Protein AF-A0A6P8EE65-F1 (afdb_monomer_lite)

Foldseek 3Di:
DDDDDPPVVVVVVVLVPCQLVNLVVVVVVPDVDPVSLVVVCVVVVCCPPRSRNNVSVVVVVVVVVVVVVVVVVVVPPVPVVDDDD

Organism: Punica granatum (NCBI:txid22663)

pLDDT: mean 81.56, std 18.61, range [40.03, 98.19]

Sequence (85 aa):
MARQLPKRQEAHLNLYRQGTVRDLVEASKIYTTLYNVLDRDVANRTVKTQGSHTRNLCRVRQGLDLIRALFEQFLSSKFLSVTTR

Structure (mmCIF, N/CA/C/O backbone):
data_AF-A0A6P8EE65-F1
#
_entry.id   AF-A0A6P8EE65-F1
#
loop_
_atom_site.group_PDB
_atom_site.id
_atom_site.type_symbol
_atom_site.label_atom_id
_atom_site.label_alt_id
_atom_site.label_comp_id
_atom_site.label_asym_id
_atom_site.label_entity_id
_atom_site.label_seq_id
_atom_site.pdbx_PDB_ins_code
_atom_site.Cartn_x
_atom_site.Cartn_y
_atom_site.Cartn_z
_atom_site.occupancy
_atom_site.B_iso_or_equiv
_atom_site.auth_seq_id
_atom_si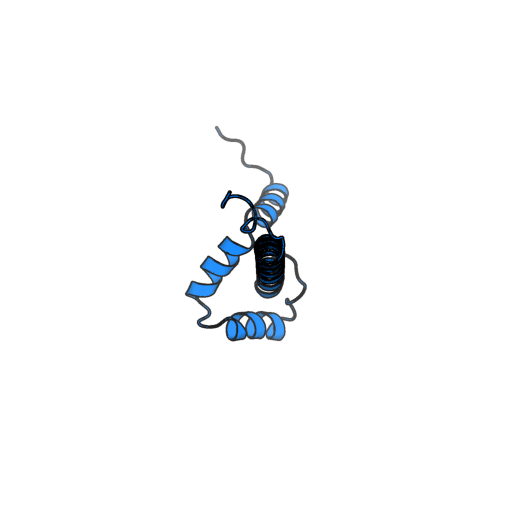te.auth_comp_id
_atom_site.auth_asym_id
_atom_site.auth_atom_id
_atom_site.pdbx_PDB_model_num
ATOM 1 N N . MET A 1 1 ? 32.823 20.953 5.333 1.00 40.03 1 MET A N 1
ATOM 2 C CA . MET A 1 1 ? 32.643 20.063 4.164 1.00 40.03 1 MET A CA 1
ATOM 3 C C . MET A 1 1 ? 31.954 18.788 4.628 1.00 40.03 1 MET A C 1
ATOM 5 O O . MET A 1 1 ? 32.487 18.118 5.505 1.00 40.03 1 MET A O 1
ATOM 9 N N . ALA A 1 2 ? 30.745 18.499 4.142 1.00 42.56 2 ALA A N 1
ATOM 10 C CA . ALA A 1 2 ? 30.013 17.294 4.533 1.00 42.56 2 ALA A CA 1
ATOM 11 C C . ALA A 1 2 ? 30.651 16.065 3.865 1.00 42.56 2 ALA A C 1
ATOM 13 O O . ALA A 1 2 ? 30.802 16.034 2.646 1.00 42.56 2 ALA A O 1
ATOM 14 N N . ARG A 1 3 ? 31.061 15.072 4.664 1.00 55.91 3 ARG A N 1
ATOM 15 C CA . ARG A 1 3 ? 31.577 13.792 4.159 1.00 55.91 3 ARG A CA 1
ATOM 16 C C . ARG A 1 3 ? 30.447 13.067 3.421 1.00 55.91 3 ARG A C 1
ATOM 18 O O . ARG A 1 3 ? 29.456 12.709 4.051 1.00 55.91 3 ARG A O 1
ATOM 25 N N . GLN A 1 4 ? 30.593 12.867 2.110 1.00 64.31 4 GLN A N 1
ATOM 26 C CA . GLN A 1 4 ? 29.721 11.966 1.353 1.00 64.31 4 GLN A CA 1
ATOM 27 C C . GLN A 1 4 ? 29.915 10.538 1.872 1.00 64.31 4 GLN A C 1
ATOM 29 O O . GLN A 1 4 ? 31.047 10.072 2.021 1.00 64.31 4 GLN A O 1
ATOM 34 N N . LEU A 1 5 ? 28.808 9.867 2.190 1.00 58.78 5 LEU A N 1
ATOM 35 C CA . LEU A 1 5 ? 28.825 8.478 2.634 1.00 58.78 5 LEU A CA 1
ATOM 36 C C . LEU A 1 5 ? 29.145 7.561 1.442 1.00 58.78 5 LEU A C 1
ATOM 38 O O . LEU A 1 5 ? 28.786 7.864 0.304 1.00 58.78 5 LEU A O 1
ATOM 42 N N . PRO A 1 6 ? 29.816 6.420 1.665 1.00 71.00 6 PRO A N 1
ATOM 43 C CA . PRO A 1 6 ? 30.104 5.479 0.592 1.00 71.00 6 PRO A CA 1
ATOM 44 C C . PRO A 1 6 ? 28.797 4.983 -0.043 1.00 71.00 6 PRO A C 1
ATOM 46 O O . PRO A 1 6 ? 27.863 4.605 0.663 1.00 71.00 6 PRO A O 1
ATOM 49 N N . LYS A 1 7 ? 28.749 4.920 -1.383 1.00 59.50 7 LYS A N 1
ATOM 50 C CA . LYS A 1 7 ? 27.548 4.601 -2.193 1.00 59.50 7 LYS A CA 1
ATOM 51 C C . LYS A 1 7 ? 26.749 3.372 -1.717 1.00 59.50 7 LYS A C 1
ATOM 53 O O . LYS A 1 7 ? 25.538 3.308 -1.903 1.00 59.50 7 LYS A O 1
ATOM 58 N N . ARG A 1 8 ? 27.406 2.395 -1.077 1.00 55.09 8 ARG A N 1
ATOM 59 C CA . ARG A 1 8 ? 26.763 1.207 -0.480 1.00 55.09 8 ARG A CA 1
ATOM 60 C C . ARG A 1 8 ? 25.948 1.521 0.785 1.00 55.09 8 ARG A C 1
ATOM 62 O O . ARG A 1 8 ? 24.879 0.947 0.966 1.00 55.09 8 ARG A O 1
ATOM 69 N N . GLN A 1 9 ? 26.413 2.440 1.632 1.00 57.31 9 GLN A N 1
ATOM 70 C CA . GLN A 1 9 ? 25.659 2.924 2.796 1.00 57.31 9 GLN A CA 1
ATOM 71 C C . GLN A 1 9 ? 24.509 3.841 2.377 1.00 57.31 9 GLN A C 1
ATOM 73 O O . GLN A 1 9 ? 23.431 3.750 2.957 1.00 57.31 9 GLN A O 1
ATOM 78 N N . GLU A 1 10 ? 24.686 4.643 1.325 1.00 52.47 10 GLU A N 1
ATOM 79 C CA . GLU A 1 10 ? 23.593 5.439 0.755 1.00 52.47 10 GLU A CA 1
ATOM 80 C C . GLU A 1 10 ? 22.490 4.561 0.147 1.00 52.47 10 GLU A C 1
ATOM 82 O O . GLU A 1 10 ? 21.313 4.846 0.344 1.00 52.47 10 GLU A O 1
ATOM 87 N N . ALA A 1 11 ? 22.837 3.457 -0.527 1.00 58.50 11 ALA A N 1
ATOM 88 C CA . ALA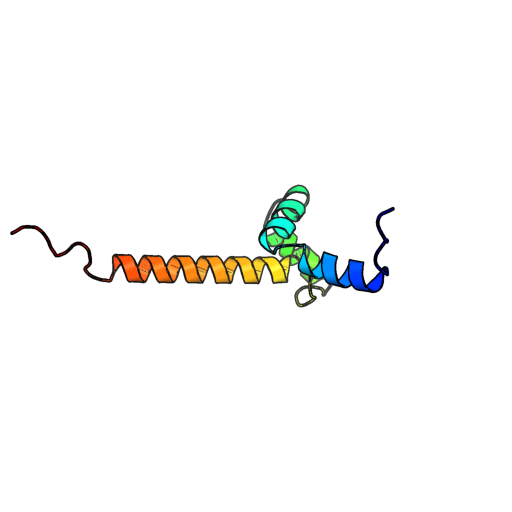 A 1 11 ? 21.855 2.500 -1.043 1.00 58.50 11 ALA A CA 1
ATOM 89 C C . ALA A 1 11 ? 21.047 1.835 0.085 1.00 58.50 11 ALA A C 1
ATOM 91 O O . ALA A 1 11 ? 19.820 1.798 0.022 1.00 58.50 11 ALA A O 1
ATOM 92 N N . HIS A 1 12 ? 21.720 1.371 1.143 1.00 55.97 12 HIS A N 1
ATOM 93 C CA . HIS A 1 12 ? 21.067 0.796 2.323 1.00 55.97 12 HIS A CA 1
ATOM 94 C C . HIS A 1 12 ? 20.152 1.813 3.025 1.00 55.97 12 HIS A C 1
ATOM 96 O O . HIS A 1 12 ? 19.033 1.486 3.420 1.00 55.97 12 HIS A O 1
ATOM 102 N N . LEU A 1 13 ? 20.595 3.069 3.121 1.00 54.94 13 LEU A N 1
ATOM 103 C CA . LEU A 1 13 ? 19.815 4.137 3.732 1.00 54.94 13 LEU A CA 1
ATOM 104 C C . LEU A 1 13 ? 18.632 4.557 2.850 1.00 54.94 13 LEU A C 1
ATOM 106 O O . LEU A 1 13 ? 17.554 4.779 3.381 1.00 54.94 13 LEU A O 1
ATOM 110 N N . ASN A 1 14 ? 18.776 4.594 1.524 1.00 54.72 14 ASN A N 1
ATOM 111 C CA . ASN A 1 14 ? 17.682 4.892 0.592 1.00 54.72 14 ASN A CA 1
ATOM 112 C C . ASN A 1 14 ? 16.630 3.768 0.538 1.00 54.72 14 ASN A C 1
ATOM 114 O O . ASN A 1 14 ? 15.438 4.070 0.494 1.00 54.72 14 ASN A O 1
ATOM 118 N N . LEU A 1 15 ? 17.048 2.502 0.661 1.00 53.56 15 LEU A N 1
ATOM 119 C CA . LEU A 1 15 ? 16.163 1.345 0.876 1.00 53.56 15 LEU A CA 1
ATOM 120 C C . LEU A 1 15 ? 15.404 1.418 2.213 1.00 53.56 15 LEU A C 1
ATOM 122 O O . LEU A 1 15 ? 14.293 0.903 2.314 1.00 53.56 15 LEU A O 1
ATOM 126 N N . TYR A 1 16 ? 15.987 2.059 3.230 1.00 51.78 16 TYR A N 1
ATOM 127 C CA . TYR A 1 16 ? 15.353 2.304 4.530 1.00 51.78 16 TYR A CA 1
ATOM 128 C C . TYR A 1 16 ? 14.479 3.578 4.543 1.00 51.78 16 TYR A C 1
ATOM 130 O O . TYR A 1 16 ? 13.552 3.685 5.342 1.00 51.78 16 TYR A O 1
ATOM 138 N N . ARG A 1 17 ? 14.731 4.543 3.641 1.00 49.59 17 ARG A N 1
ATOM 139 C CA . ARG A 1 17 ? 14.073 5.869 3.613 1.00 49.59 17 ARG A CA 1
ATOM 140 C C . ARG A 1 17 ? 12.831 5.969 2.730 1.00 49.59 17 ARG A C 1
ATOM 142 O O . ARG A 1 17 ? 12.109 6.966 2.813 1.00 49.59 17 ARG A O 1
ATOM 149 N N . GLN A 1 18 ? 12.574 4.993 1.867 1.00 57.41 18 GLN A N 1
ATOM 150 C CA . GLN A 1 18 ? 11.308 4.910 1.140 1.00 57.41 18 GLN A CA 1
ATOM 151 C C . GLN A 1 18 ? 10.271 4.244 2.047 1.00 57.41 18 GLN A C 1
ATOM 153 O O . GLN A 1 18 ? 10.057 3.036 2.015 1.00 57.41 18 GLN A O 1
ATOM 158 N N . GLY A 1 19 ? 9.660 5.050 2.921 1.00 65.50 19 GLY A N 1
ATOM 159 C CA . GLY A 1 19 ? 8.514 4.610 3.713 1.00 65.50 19 GLY A CA 1
ATOM 160 C C . GLY A 1 19 ? 7.425 4.046 2.798 1.00 65.50 19 GLY A C 1
ATOM 161 O O . GLY A 1 19 ? 7.161 4.607 1.735 1.00 65.50 19 GLY A O 1
ATOM 162 N N . THR A 1 20 ? 6.797 2.946 3.216 1.00 81.50 20 THR A N 1
ATOM 163 C CA . THR A 1 20 ? 5.840 2.164 2.411 1.00 81.50 20 THR A CA 1
ATOM 164 C C . THR A 1 20 ? 4.732 3.017 1.792 1.00 81.50 20 THR A C 1
ATOM 166 O O . THR A 1 20 ? 4.381 2.808 0.640 1.00 81.50 20 THR A O 1
ATOM 169 N N . VAL A 1 21 ? 4.214 4.013 2.519 1.00 90.94 21 VAL A N 1
ATOM 170 C CA . VAL A 1 21 ? 3.182 4.938 2.016 1.00 90.94 21 VAL A CA 1
ATOM 171 C C . VAL A 1 21 ? 3.756 5.941 1.016 1.00 90.94 21 VAL A C 1
ATOM 173 O O . VAL A 1 21 ? 3.142 6.206 -0.009 1.00 90.94 21 VAL A O 1
ATOM 176 N N . ARG A 1 22 ? 4.948 6.485 1.284 1.00 90.81 22 ARG A N 1
ATOM 177 C CA . ARG A 1 22 ? 5.590 7.473 0.406 1.00 90.81 22 ARG A CA 1
ATOM 178 C C . ARG A 1 22 ? 5.912 6.882 -0.964 1.00 90.81 22 ARG A C 1
ATOM 180 O O . ARG A 1 22 ? 5.735 7.561 -1.965 1.00 90.81 22 ARG A O 1
ATOM 187 N N . ASP A 1 23 ? 6.358 5.630 -0.999 1.00 91.12 23 ASP A N 1
ATOM 188 C CA . ASP A 1 23 ? 6.572 4.901 -2.250 1.00 91.12 23 ASP A CA 1
ATOM 189 C C . ASP A 1 23 ? 5.277 4.784 -3.071 1.00 91.12 23 ASP A C 1
ATOM 191 O O . ASP A 1 23 ? 5.256 5.114 -4.254 1.00 91.12 23 ASP A O 1
ATOM 195 N N . LEU A 1 24 ? 4.164 4.422 -2.427 1.00 93.00 24 LEU A N 1
ATOM 196 C CA . LEU A 1 24 ? 2.866 4.313 -3.099 1.00 93.00 24 LEU A CA 1
ATOM 197 C C . LEU A 1 24 ? 2.313 5.670 -3.565 1.00 93.00 24 LEU A C 1
ATOM 199 O O . LEU A 1 24 ? 1.639 5.724 -4.590 1.00 93.00 24 LEU A O 1
ATOM 203 N N . VAL A 1 25 ? 2.618 6.763 -2.856 1.00 94.69 25 VAL A N 1
ATOM 204 C CA . VAL A 1 25 ? 2.286 8.135 -3.289 1.00 94.69 25 VAL A CA 1
ATOM 205 C C . VAL A 1 25 ? 3.048 8.527 -4.556 1.00 94.69 25 VAL A C 1
ATOM 207 O O . VAL A 1 25 ? 2.513 9.236 -5.401 1.00 94.69 25 VAL A O 1
ATOM 210 N N . GLU A 1 26 ? 4.293 8.084 -4.718 1.00 93.19 26 GLU A N 1
ATOM 211 C CA . GLU A 1 26 ? 5.016 8.302 -5.974 1.00 93.19 26 GLU A CA 1
ATOM 212 C C . GLU A 1 26 ? 4.480 7.395 -7.087 1.00 93.19 26 GLU A C 1
ATOM 214 O O . GLU A 1 26 ? 4.279 7.851 -8.212 1.00 93.19 26 GLU A O 1
ATOM 219 N N . ALA A 1 27 ? 4.163 6.139 -6.767 1.00 93.25 27 ALA A N 1
ATOM 220 C CA . ALA A 1 27 ? 3.581 5.195 -7.714 1.00 93.25 27 ALA A CA 1
ATOM 221 C C . ALA A 1 27 ? 2.217 5.668 -8.257 1.00 93.25 27 ALA A C 1
ATOM 223 O O . ALA A 1 27 ? 1.937 5.480 -9.442 1.00 93.25 27 ALA A O 1
ATOM 224 N N . SER A 1 28 ? 1.387 6.329 -7.441 1.00 95.56 28 SER A N 1
ATOM 225 C CA . SER A 1 28 ? 0.057 6.808 -7.855 1.00 95.56 28 SER A CA 1
ATOM 226 C C . SER A 1 28 ? 0.090 7.907 -8.921 1.00 95.56 28 SER A C 1
ATOM 228 O O . SER A 1 28 ? -0.907 8.129 -9.604 1.00 95.56 28 SER A O 1
ATOM 230 N N . LYS A 1 29 ? 1.236 8.571 -9.116 1.00 96.81 29 LYS A N 1
ATOM 231 C CA . LYS A 1 29 ? 1.430 9.540 -10.207 1.00 96.81 29 LYS A CA 1
ATOM 232 C C . LYS A 1 29 ? 1.524 8.867 -11.579 1.00 96.81 29 LYS A C 1
ATOM 234 O O . LYS A 1 29 ? 1.350 9.532 -12.593 1.00 96.81 29 LYS A O 1
ATOM 239 N N . ILE A 1 30 ? 1.843 7.572 -11.606 1.00 96.50 30 ILE A N 1
ATOM 240 C CA . ILE A 1 30 ? 2.085 6.785 -12.822 1.00 96.50 30 ILE A CA 1
ATOM 241 C C . ILE A 1 30 ? 0.971 5.753 -13.023 1.00 96.50 30 ILE A C 1
ATOM 243 O O . ILE A 1 30 ? 0.498 5.559 -14.140 1.00 96.50 30 ILE A O 1
ATOM 247 N N . TYR A 1 31 ? 0.551 5.084 -11.947 1.00 96.31 31 TYR A N 1
ATOM 248 C CA . TYR A 1 31 ? -0.447 4.020 -11.979 1.00 96.31 31 TYR A CA 1
ATOM 249 C C . TYR A 1 31 ? -1.789 4.529 -11.459 1.00 96.31 31 TYR A C 1
ATOM 251 O O . TYR A 1 31 ? -1.919 4.921 -10.302 1.00 96.31 31 TYR A O 1
ATOM 259 N N . THR A 1 32 ? -2.807 4.472 -12.313 1.00 95.62 32 THR A N 1
ATOM 260 C CA . THR A 1 32 ? -4.163 4.959 -12.023 1.00 95.62 32 THR A CA 1
ATOM 261 C C . THR A 1 32 ? -4.938 4.085 -11.045 1.00 95.62 32 THR A C 1
ATOM 263 O O . THR A 1 32 ? -5.832 4.580 -10.364 1.00 95.62 32 THR A O 1
ATOM 266 N N . THR A 1 33 ? -4.624 2.790 -10.959 1.00 97.31 33 THR A N 1
ATOM 267 C CA . THR A 1 33 ? -5.289 1.867 -10.033 1.00 97.31 33 THR A CA 1
ATOM 268 C C . THR A 1 33 ? -4.284 0.977 -9.313 1.00 97.31 33 THR A C 1
ATOM 270 O O . THR A 1 33 ? -3.171 0.748 -9.790 1.00 97.31 33 THR A O 1
ATOM 273 N N . LEU A 1 34 ? -4.700 0.408 -8.179 1.00 96.25 34 LEU A N 1
ATOM 274 C CA . LEU A 1 34 ? -3.907 -0.605 -7.480 1.00 96.25 34 LEU A CA 1
ATOM 275 C C . LEU A 1 34 ? -3.672 -1.853 -8.343 1.00 96.25 34 LEU A C 1
ATOM 277 O O . LEU A 1 34 ? -2.614 -2.461 -8.227 1.00 96.25 34 LEU A O 1
ATOM 281 N N . TYR A 1 35 ? -4.601 -2.208 -9.238 1.00 97.12 35 TYR A N 1
ATOM 282 C CA . TYR A 1 35 ? -4.403 -3.320 -10.173 1.00 97.12 35 TYR A CA 1
ATOM 283 C C . TYR A 1 35 ? -3.221 -3.055 -11.106 1.00 97.12 35 TYR A C 1
ATOM 285 O O . TYR A 1 35 ? -2.353 -3.909 -11.231 1.00 97.12 35 TYR A O 1
ATOM 293 N N . ASN A 1 36 ? -3.093 -1.837 -11.646 1.00 96.81 36 ASN A N 1
ATOM 294 C CA . ASN A 1 36 ? -1.950 -1.468 -12.489 1.00 96.81 36 ASN A CA 1
ATOM 295 C C . ASN A 1 36 ? -0.606 -1.585 -11.747 1.00 96.81 36 ASN A C 1
ATOM 297 O O . ASN A 1 36 ? 0.400 -1.966 -12.347 1.00 96.81 36 ASN A O 1
ATOM 301 N N . VAL A 1 37 ? -0.584 -1.271 -10.446 1.00 94.75 37 VAL A N 1
ATOM 302 C CA . VAL A 1 37 ? 0.603 -1.444 -9.593 1.00 94.75 37 VAL A CA 1
ATOM 303 C C . VAL A 1 37 ? 0.973 -2.926 -9.467 1.00 94.75 37 VAL A C 1
ATOM 305 O O . VAL A 1 37 ? 2.144 -3.284 -9.601 1.00 94.75 37 VAL A O 1
ATOM 308 N N . LEU A 1 38 ? -0.021 -3.790 -9.243 1.00 96.25 38 LEU A N 1
ATOM 309 C CA . LEU A 1 38 ? 0.174 -5.238 -9.140 1.00 96.25 38 LEU A CA 1
ATOM 310 C C . LEU A 1 38 ? 0.633 -5.837 -10.473 1.00 96.25 38 LEU A C 1
ATOM 312 O O . LEU A 1 38 ? 1.629 -6.558 -10.507 1.00 96.25 38 LEU A O 1
ATOM 316 N N . ASP A 1 39 ? -0.045 -5.498 -11.570 1.00 97.56 39 ASP A N 1
ATOM 317 C CA . ASP A 1 39 ? 0.250 -6.010 -12.909 1.00 97.56 39 ASP A CA 1
ATOM 318 C C . ASP A 1 39 ? 1.691 -5.702 -13.316 1.00 97.56 39 ASP A C 1
ATOM 320 O O . ASP A 1 39 ? 2.388 -6.562 -13.859 1.00 97.56 39 ASP A O 1
ATOM 324 N N . ARG A 1 40 ? 2.183 -4.501 -12.983 1.00 95.44 40 ARG A N 1
ATOM 325 C CA . ARG A 1 40 ? 3.575 -4.114 -13.227 1.00 95.44 40 ARG A CA 1
ATOM 326 C C . ARG A 1 40 ? 4.561 -5.045 -12.526 1.00 95.44 40 ARG A C 1
ATOM 328 O O . ARG A 1 40 ? 5.532 -5.483 -13.143 1.00 95.44 40 ARG A O 1
ATOM 335 N N . ASP A 1 41 ? 4.361 -5.309 -11.240 1.00 95.81 41 ASP A N 1
ATOM 336 C CA . ASP A 1 41 ? 5.277 -6.147 -10.464 1.00 95.81 41 ASP A CA 1
ATOM 337 C C . ASP A 1 41 ? 5.146 -7.634 -10.813 1.00 95.81 41 ASP A C 1
ATOM 339 O O . ASP A 1 41 ? 6.133 -8.371 -10.750 1.00 95.81 41 ASP A O 1
ATOM 343 N N . VAL A 1 42 ? 3.954 -8.086 -11.210 1.00 97.50 42 VAL A N 1
ATOM 344 C CA . VAL A 1 42 ? 3.723 -9.444 -11.723 1.00 97.50 42 VAL A CA 1
ATOM 345 C C . VAL A 1 42 ? 4.462 -9.637 -13.044 1.00 97.50 42 VAL A C 1
ATOM 347 O O . VAL A 1 42 ? 5.245 -10.581 -13.164 1.00 97.50 42 VAL A O 1
ATOM 350 N N . ALA A 1 43 ? 4.289 -8.715 -13.997 1.00 97.31 43 ALA A N 1
ATOM 351 C CA . ALA A 1 43 ? 4.962 -8.757 -15.294 1.00 97.31 43 ALA A CA 1
ATOM 352 C C . ALA A 1 43 ? 6.493 -8.773 -15.148 1.00 97.31 43 ALA A C 1
ATOM 354 O O . ALA A 1 43 ? 7.179 -9.509 -15.855 1.00 97.31 43 ALA A O 1
ATOM 355 N N . ASN A 1 44 ? 7.027 -8.028 -14.174 1.00 96.38 44 ASN A N 1
ATOM 356 C CA . ASN A 1 44 ? 8.465 -7.962 -13.903 1.00 96.38 44 ASN A CA 1
ATOM 357 C C . ASN A 1 44 ? 8.977 -9.045 -12.939 1.00 96.38 44 ASN A C 1
ATOM 359 O O . ASN A 1 44 ? 10.175 -9.096 -12.665 1.00 96.38 44 ASN A O 1
ATOM 363 N N . ARG A 1 45 ? 8.102 -9.914 -12.411 1.00 96.81 45 ARG A N 1
ATOM 364 C CA . ARG A 1 45 ? 8.430 -10.928 -11.389 1.00 96.81 45 ARG A CA 1
ATOM 365 C C . ARG A 1 45 ? 9.074 -10.331 -10.123 1.00 96.81 45 ARG A C 1
ATOM 367 O O . ARG A 1 45 ? 9.868 -10.989 -9.454 1.00 96.81 45 ARG A O 1
ATOM 374 N N . THR A 1 46 ? 8.705 -9.100 -9.764 1.00 95.00 46 THR A N 1
ATOM 375 C CA . THR A 1 46 ? 9.251 -8.331 -8.629 1.00 95.00 46 THR A CA 1
ATOM 376 C C . THR A 1 46 ? 8.341 -8.293 -7.404 1.00 95.00 46 THR A C 1
ATOM 378 O O . THR A 1 46 ? 8.735 -7.733 -6.388 1.00 95.00 46 THR A O 1
ATOM 381 N N . VAL A 1 47 ? 7.166 -8.932 -7.444 1.00 94.25 47 VAL A N 1
ATOM 382 C CA . VAL A 1 47 ? 6.133 -8.922 -6.380 1.00 94.25 47 VAL A CA 1
ATOM 383 C C . VAL A 1 47 ? 6.678 -9.080 -4.951 1.00 94.25 47 VAL A C 1
ATOM 385 O O . VAL A 1 47 ? 6.196 -8.435 -4.022 1.00 94.25 47 VAL A O 1
ATOM 388 N N . LYS A 1 48 ? 7.664 -9.964 -4.745 1.00 90.38 48 LYS A N 1
ATOM 389 C CA . LYS A 1 48 ? 8.236 -10.260 -3.416 1.00 90.38 48 LYS A CA 1
ATOM 390 C C . LYS A 1 48 ? 9.522 -9.484 -3.119 1.00 90.38 48 LYS A C 1
ATOM 392 O O . LYS A 1 48 ? 10.012 -9.528 -1.990 1.00 90.38 48 LYS A O 1
ATOM 397 N N . THR A 1 49 ? 10.066 -8.781 -4.109 1.00 90.25 49 THR A N 1
ATOM 398 C CA . THR A 1 49 ? 11.336 -8.062 -4.013 1.00 90.25 49 THR A CA 1
ATOM 399 C C . THR A 1 49 ? 11.219 -6.910 -3.021 1.00 90.25 49 THR A C 1
ATOM 401 O O . THR A 1 49 ? 10.181 -6.247 -2.914 1.00 90.25 49 THR A O 1
ATOM 404 N N . GLN A 1 50 ? 12.289 -6.668 -2.264 1.00 84.38 50 GLN A N 1
ATOM 405 C CA . GLN A 1 50 ? 12.370 -5.516 -1.374 1.00 84.38 50 GLN A CA 1
ATOM 406 C C . GLN A 1 50 ? 12.245 -4.218 -2.182 1.00 84.38 50 GLN A C 1
ATOM 408 O O . GLN A 1 50 ? 12.924 -4.048 -3.187 1.00 84.38 50 GLN A O 1
ATOM 413 N N . GLY A 1 51 ? 11.370 -3.317 -1.733 1.00 82.81 51 GLY A N 1
ATOM 414 C CA . GLY A 1 51 ? 11.100 -2.054 -2.422 1.00 82.81 51 GLY A CA 1
ATOM 415 C C . GLY A 1 51 ? 10.089 -2.148 -3.568 1.00 82.81 51 GLY A C 1
ATOM 416 O O . GLY A 1 51 ? 9.758 -1.115 -4.128 1.00 82.81 51 GLY A O 1
ATOM 417 N N . SER A 1 52 ? 9.564 -3.335 -3.902 1.00 92.44 52 SER A N 1
ATOM 418 C CA . SER A 1 52 ? 8.454 -3.427 -4.861 1.00 92.44 52 SER A CA 1
ATOM 419 C C . SER A 1 52 ? 7.191 -2.756 -4.323 1.00 92.44 52 SER A C 1
ATOM 421 O O . SER A 1 52 ? 6.878 -2.835 -3.124 1.00 92.44 52 SER A O 1
ATOM 423 N N . HIS A 1 53 ? 6.437 -2.138 -5.229 1.00 94.12 53 HIS A N 1
ATOM 424 C CA . HIS A 1 53 ? 5.205 -1.439 -4.887 1.00 94.12 53 HIS A CA 1
ATOM 425 C C . HIS A 1 53 ? 4.158 -2.409 -4.336 1.00 94.12 53 HIS A C 1
ATOM 427 O O . HIS A 1 53 ? 3.483 -2.103 -3.357 1.00 94.12 53 HIS A O 1
ATOM 433 N N . THR A 1 54 ? 4.087 -3.628 -4.872 1.00 95.38 54 THR A N 1
ATOM 434 C CA . THR A 1 54 ? 3.198 -4.687 -4.379 1.00 95.38 54 THR A CA 1
ATOM 435 C C . THR A 1 54 ? 3.514 -5.070 -2.938 1.00 95.38 54 THR A C 1
ATOM 437 O O . THR A 1 54 ? 2.611 -5.182 -2.106 1.00 95.38 54 THR A O 1
ATOM 440 N N . ARG A 1 55 ? 4.797 -5.225 -2.587 1.00 93.94 55 ARG A N 1
ATOM 441 C CA . ARG A 1 55 ? 5.192 -5.528 -1.206 1.00 93.94 55 ARG A CA 1
ATOM 442 C C . ARG A 1 55 ? 4.867 -4.374 -0.259 1.00 93.94 55 ARG A C 1
ATOM 444 O O . ARG A 1 55 ? 4.450 -4.621 0.875 1.00 93.94 55 ARG A O 1
ATOM 451 N N . ASN A 1 56 ? 5.031 -3.132 -0.707 1.00 93.38 56 ASN A N 1
ATOM 452 C CA . ASN A 1 56 ? 4.660 -1.951 0.069 1.00 93.38 56 ASN A CA 1
ATOM 453 C C . ASN A 1 56 ? 3.139 -1.841 0.246 1.00 93.38 56 ASN A C 1
ATOM 455 O O . ASN A 1 56 ?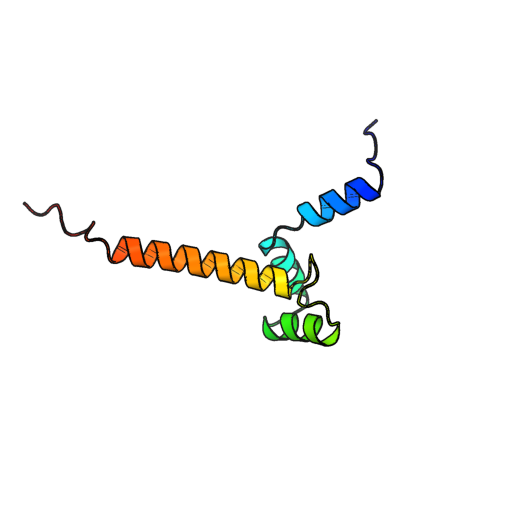 2.681 -1.583 1.360 1.00 93.38 56 ASN A O 1
ATOM 459 N N . LEU A 1 57 ? 2.358 -2.152 -0.791 1.00 94.81 57 LEU A N 1
ATOM 460 C CA . LEU A 1 57 ? 0.898 -2.198 -0.738 1.00 94.81 57 LEU A CA 1
ATOM 461 C C . LEU A 1 57 ? 0.394 -3.253 0.253 1.00 94.81 57 LEU A C 1
ATOM 463 O O . LEU A 1 57 ? -0.468 -2.955 1.077 1.00 94.81 57 LEU A O 1
ATOM 467 N N . CYS A 1 58 ? 0.981 -4.454 0.251 1.00 94.50 58 CYS A N 1
ATOM 468 C CA . CYS A 1 58 ? 0.664 -5.494 1.234 1.00 94.50 58 CYS A CA 1
ATOM 469 C C . CYS A 1 58 ? 0.907 -5.027 2.677 1.00 94.50 58 CYS A C 1
ATOM 471 O O . CYS A 1 58 ? 0.089 -5.299 3.552 1.00 94.50 58 CYS A O 1
ATOM 473 N N . ARG A 1 59 ? 1.999 -4.294 2.928 1.00 93.75 59 ARG A N 1
ATOM 474 C CA . ARG A 1 59 ? 2.300 -3.731 4.256 1.00 93.75 59 ARG A CA 1
ATOM 475 C C . ARG A 1 59 ? 1.310 -2.642 4.663 1.00 93.75 59 ARG A C 1
ATOM 477 O O . ARG A 1 59 ? 0.912 -2.595 5.822 1.00 93.75 59 ARG A O 1
ATOM 484 N N . VAL A 1 60 ? 0.900 -1.784 3.727 1.00 94.31 60 VAL A N 1
ATOM 485 C CA . VAL A 1 60 ? -0.133 -0.770 3.989 1.00 94.31 60 VAL A CA 1
ATOM 486 C C . VAL A 1 60 ? -1.470 -1.431 4.306 1.00 94.31 60 VAL A C 1
ATOM 488 O O . VAL A 1 60 ? -2.088 -1.068 5.301 1.00 94.31 60 VAL A O 1
ATOM 491 N N . ARG A 1 61 ? -1.873 -2.456 3.544 1.00 95.75 61 ARG A N 1
ATOM 492 C CA . ARG A 1 61 ? -3.091 -3.228 3.828 1.00 95.75 61 ARG A CA 1
ATOM 493 C C . ARG A 1 61 ? -3.064 -3.832 5.233 1.00 95.75 61 ARG A C 1
ATOM 495 O O . ARG A 1 61 ? -3.999 -3.615 5.986 1.00 95.75 61 ARG A O 1
ATOM 502 N N . GLN A 1 62 ? -1.965 -4.483 5.619 1.00 95.75 62 GLN A N 1
ATOM 503 C CA . GLN A 1 62 ? -1.804 -5.043 6.970 1.00 95.75 62 GLN A CA 1
ATOM 50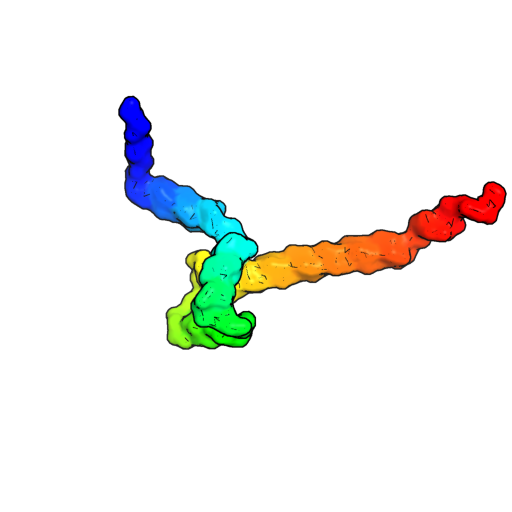4 C C . GLN A 1 62 ? -1.935 -3.985 8.077 1.00 95.75 62 GLN A C 1
ATOM 506 O O . GLN A 1 62 ? -2.545 -4.248 9.109 1.00 95.75 62 GLN A O 1
ATOM 511 N N . GLY A 1 63 ? -1.380 -2.786 7.874 1.00 94.94 63 GLY A N 1
ATOM 512 C CA . GLY A 1 63 ? -1.539 -1.679 8.820 1.00 94.94 63 GLY A CA 1
ATOM 513 C C . GLY A 1 63 ? -2.990 -1.204 8.933 1.00 94.94 63 GLY A C 1
ATOM 514 O O . GLY A 1 63 ? -3.477 -0.986 10.039 1.00 94.94 63 GLY A O 1
ATOM 515 N N . LEU A 1 64 ? -3.695 -1.088 7.804 1.00 96.88 64 LEU A N 1
ATOM 516 C CA . LEU A 1 64 ? -5.117 -0.731 7.780 1.00 96.88 64 LEU A CA 1
ATOM 517 C C . LEU A 1 64 ? -5.989 -1.806 8.441 1.00 96.88 64 LEU A C 1
ATOM 519 O O . LEU A 1 64 ? -6.890 -1.458 9.199 1.00 96.88 64 LEU A O 1
ATOM 523 N N . ASP A 1 65 ? -5.688 -3.086 8.215 1.00 98.19 65 ASP A N 1
ATOM 524 C CA . ASP A 1 65 ? -6.380 -4.213 8.851 1.00 98.19 65 ASP A CA 1
ATOM 525 C C . ASP A 1 65 ? -6.192 -4.189 10.376 1.00 98.19 65 ASP A C 1
ATOM 527 O O . ASP A 1 65 ? -7.149 -4.382 11.124 1.00 98.19 65 ASP A O 1
ATOM 531 N N . LEU A 1 66 ? -4.979 -3.878 10.853 1.00 97.38 66 LEU A N 1
ATOM 532 C CA . LEU A 1 66 ? -4.713 -3.708 12.282 1.00 97.38 66 LEU A CA 1
ATOM 533 C C . LEU A 1 66 ? -5.506 -2.533 12.867 1.00 97.38 66 LEU A C 1
ATOM 535 O O . LEU A 1 66 ? -6.151 -2.686 13.902 1.00 97.38 66 LEU A O 1
ATOM 539 N N . ILE A 1 67 ? -5.472 -1.368 12.214 1.00 97.12 67 ILE A N 1
ATOM 540 C CA . ILE A 1 67 ? -6.224 -0.186 12.655 1.00 97.12 67 ILE A CA 1
ATOM 541 C C . ILE A 1 67 ? -7.717 -0.518 12.728 1.00 97.12 67 ILE A C 1
ATOM 543 O O . ILE A 1 67 ? -8.358 -0.249 13.742 1.00 97.12 67 ILE A O 1
ATOM 547 N N . ARG A 1 68 ? -8.257 -1.163 11.691 1.00 97.06 68 ARG A N 1
ATOM 548 C CA . ARG A 1 68 ? -9.646 -1.621 11.652 1.00 97.06 68 ARG A CA 1
ATOM 549 C C . ARG A 1 68 ? -9.975 -2.530 12.837 1.00 97.06 68 ARG 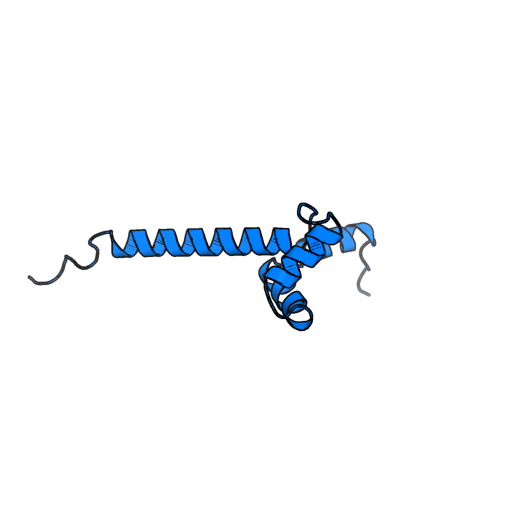A C 1
ATOM 551 O O . ARG A 1 68 ? -10.940 -2.254 13.542 1.00 97.06 68 ARG A O 1
ATOM 558 N N . ALA A 1 69 ? -9.156 -3.548 13.097 1.00 96.75 69 ALA A N 1
ATOM 559 C CA . ALA A 1 69 ? -9.368 -4.474 14.208 1.00 96.75 69 ALA A CA 1
ATOM 560 C C . ALA A 1 69 ? -9.328 -3.775 15.579 1.00 96.75 69 ALA A C 1
ATOM 562 O O . ALA A 1 69 ? -10.110 -4.112 16.467 1.00 96.75 69 ALA A O 1
ATOM 563 N N . LEU A 1 70 ? -8.449 -2.782 15.759 1.00 96.31 70 LEU A N 1
ATOM 564 C CA . LEU A 1 70 ? -8.396 -1.984 16.987 1.00 96.31 70 LEU A CA 1
ATOM 565 C C . LEU A 1 70 ? -9.684 -1.180 17.184 1.00 96.31 70 LEU A C 1
ATOM 567 O O . LEU A 1 70 ? -10.259 -1.210 18.269 1.00 96.31 70 LEU A O 1
ATOM 571 N N . PHE A 1 71 ? -10.172 -0.504 16.142 1.00 95.62 71 PHE A N 1
ATOM 572 C CA . PHE A 1 71 ? -11.436 0.234 16.216 1.00 95.62 71 PHE A CA 1
ATOM 573 C C . PHE A 1 71 ? -12.633 -0.687 16.469 1.00 95.62 71 PHE A C 1
ATOM 575 O O . PHE A 1 71 ? -13.477 -0.366 17.302 1.00 95.62 71 PHE A O 1
ATOM 582 N N . GLU A 1 72 ? -12.688 -1.848 15.818 1.00 94.75 72 GLU A N 1
ATOM 583 C CA . GLU A 1 72 ? -13.732 -2.849 16.061 1.00 94.75 72 GLU A CA 1
ATOM 584 C C . GLU A 1 72 ? -13.723 -3.327 17.524 1.00 94.75 72 GLU A C 1
ATOM 586 O O . GLU A 1 72 ? -14.785 -3.418 18.145 1.00 94.75 72 GLU A O 1
ATOM 591 N N . GLN A 1 73 ? -12.545 -3.547 18.120 1.00 92.19 73 GLN A N 1
ATOM 592 C CA . GLN A 1 73 ? -12.419 -3.881 19.543 1.00 92.19 73 GLN A CA 1
ATOM 593 C C . GLN A 1 73 ? -12.835 -2.730 20.464 1.00 92.19 73 GLN A C 1
ATOM 595 O O . GLN A 1 73 ? -13.555 -2.969 21.434 1.00 92.19 73 GLN A O 1
ATOM 600 N N . PHE A 1 74 ? -12.430 -1.490 20.170 1.00 90.94 74 PHE A N 1
ATOM 601 C CA . PHE A 1 74 ? -12.830 -0.323 20.962 1.00 90.94 74 PHE A CA 1
ATOM 602 C C . PHE A 1 74 ? -14.346 -0.112 20.958 1.00 90.94 74 PHE A C 1
ATOM 604 O O . PHE A 1 74 ? -14.910 0.189 22.005 1.00 90.94 74 PHE A O 1
ATOM 611 N N . LEU A 1 75 ? -15.002 -0.294 19.808 1.00 88.88 75 LEU A N 1
ATOM 612 C CA . LEU A 1 75 ? -16.455 -0.158 19.674 1.00 88.88 75 LEU A CA 1
ATOM 613 C C . LEU A 1 75 ? -17.222 -1.328 20.309 1.00 88.88 75 LEU A C 1
ATOM 615 O O . LEU A 1 75 ? -18.318 -1.131 20.829 1.00 88.88 75 LEU A O 1
ATOM 619 N N . SER A 1 76 ? -16.659 -2.539 20.271 1.00 84.62 76 SER A N 1
ATOM 620 C CA . SER A 1 76 ? -17.279 -3.740 20.856 1.00 84.62 76 SER A CA 1
ATOM 621 C C . SER A 1 76 ? -17.099 -3.817 22.374 1.00 84.62 76 SER A C 1
ATOM 623 O O . SER A 1 76 ? -17.947 -4.361 23.085 1.00 84.62 76 SER A O 1
ATOM 625 N N . SER A 1 77 ? -15.994 -3.274 22.891 1.00 74.69 77 SER A N 1
ATOM 626 C CA . SER A 1 77 ? -15.787 -3.098 24.323 1.00 74.69 77 SER A CA 1
ATOM 627 C C . SER A 1 77 ? -16.765 -2.033 24.815 1.00 74.69 77 SER A C 1
ATOM 629 O O . SER A 1 77 ? -16.799 -0.928 24.288 1.00 74.69 77 SER A O 1
ATOM 631 N N . LYS A 1 78 ? -17.602 -2.366 25.803 1.00 61.47 78 LYS A N 1
ATOM 632 C CA . LYS A 1 78 ? -18.715 -1.551 26.333 1.00 61.47 78 LYS A CA 1
ATOM 633 C C . LYS A 1 78 ? -18.283 -0.248 27.042 1.00 61.47 78 LYS A C 1
ATOM 635 O O . LYS A 1 78 ? -18.836 0.097 28.089 1.00 61.47 78 LYS A O 1
ATOM 640 N N . PHE A 1 79 ? -17.329 0.500 26.497 1.00 55.34 79 PHE A N 1
ATOM 641 C CA . PHE A 1 79 ? -16.849 1.771 27.040 1.00 55.34 79 PHE A CA 1
ATOM 642 C C . PHE A 1 79 ? -17.932 2.864 27.051 1.00 55.34 79 PHE A C 1
ATOM 644 O O . PHE A 1 79 ? -17.833 3.808 27.824 1.00 55.34 79 PHE A O 1
ATOM 651 N N . LEU A 1 80 ? -19.005 2.710 26.265 1.00 57.34 80 LEU A N 1
ATOM 652 C CA . LEU A 1 80 ? -20.163 3.615 26.260 1.00 57.34 80 LEU A CA 1
ATOM 653 C C . LEU A 1 80 ? -21.294 3.205 27.225 1.00 57.34 80 LEU A C 1
ATOM 655 O O . LEU A 1 80 ? -22.348 3.830 27.212 1.00 57.34 80 LEU A O 1
ATOM 659 N N . SER A 1 81 ? -21.116 2.172 28.062 1.00 58.59 81 SER A N 1
ATOM 660 C CA . SER A 1 81 ? -22.188 1.717 28.975 1.00 58.59 81 SER A CA 1
ATOM 661 C C . SER A 1 81 ? -22.127 2.278 30.398 1.00 58.59 81 SER A C 1
ATOM 663 O O . SER A 1 81 ? -23.010 1.980 31.200 1.00 58.59 81 SER A O 1
ATOM 665 N N . VAL A 1 82 ? -21.132 3.102 30.737 1.00 61.94 82 VAL A N 1
ATOM 666 C CA . VAL A 1 82 ? -21.019 3.679 32.083 1.00 61.94 82 VAL A CA 1
ATOM 667 C C . VAL A 1 82 ? -20.876 5.191 31.984 1.00 61.94 82 VAL A C 1
ATOM 669 O O . VAL A 1 82 ? -19.776 5.704 31.823 1.00 61.94 82 VAL A O 1
ATOM 672 N N . THR A 1 83 ? -22.007 5.900 32.033 1.00 53.75 83 THR A N 1
ATOM 673 C CA . THR A 1 83 ? -22.319 6.977 33.001 1.00 53.75 83 THR A CA 1
ATOM 674 C C . THR A 1 83 ? -23.682 7.568 32.621 1.00 53.75 83 THR A C 1
ATOM 676 O O . THR A 1 83 ? -23.807 8.609 31.984 1.00 53.75 83 THR A O 1
ATOM 679 N N . THR A 1 84 ? -24.739 6.848 32.983 1.00 47.72 84 THR A N 1
ATOM 680 C CA . THR A 1 84 ? -26.073 7.420 33.200 1.00 47.72 84 THR A CA 1
ATOM 681 C C . THR A 1 84 ? -26.579 6.822 34.504 1.00 47.72 84 THR A C 1
ATOM 683 O O . THR A 1 84 ? -27.325 5.846 34.503 1.00 47.72 84 THR A O 1
ATOM 686 N N . ARG A 1 85 ? -26.062 7.333 35.620 1.00 41.25 85 ARG A N 1
ATOM 687 C CA . ARG A 1 85 ? -26.653 7.215 36.953 1.00 41.25 85 ARG A CA 1
ATOM 688 C C . ARG A 1 85 ? -26.322 8.472 37.729 1.00 41.25 85 ARG A C 1
ATOM 690 O O . ARG A 1 85 ? -25.152 8.897 37.629 1.00 41.25 85 ARG A O 1
#

InterPro domains:
  IPR014830 Glycolipid transfer protein domain [PF08718] (24-77)
  IP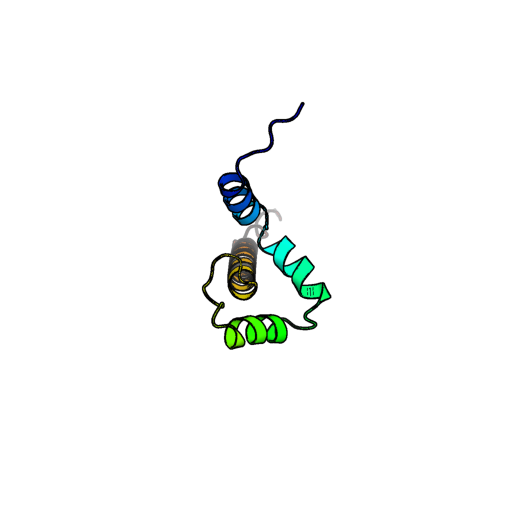R036497 Glycolipid transfer protein superfamily [G3DSA:1.10.3520.10] (13-84)
  IPR036497 Glycolipid transfer protein superfamily [SSF110004] (27-77)

Radius of gyration: 19.91 Å; chains: 1; bounding box: 59×31×52 Å

Secondary structure (DSSP, 8-state):
---PPPHHHHHHHHHHHS-HHHHHHHHTTT-SSHHHHHHHHHHTT-TTSTT-HHHHHHHHHHHHHHHHHHHHHHHHS-TTSS---